Protein AF-A0A967K0R2-F1 (afdb_monomer_lite)

pLDDT: mean 94.37, std 5.06, range [75.94, 98.62]

Structure (mmCIF, N/CA/C/O backbone):
data_AF-A0A967K0R2-F1
#
_entry.id   AF-A0A967K0R2-F1
#
loop_
_atom_site.group_PDB
_atom_site.id
_atom_site.type_symbol
_atom_site.label_atom_id
_atom_site.label_alt_id
_atom_site.label_comp_id
_atom_site.label_asym_id
_atom_site.label_entity_id
_atom_site.label_seq_id
_atom_site.pdbx_PDB_ins_code
_atom_site.Cartn_x
_atom_site.Cartn_y
_atom_site.Cartn_z
_atom_site.occupancy
_atom_site.B_iso_or_equiv
_atom_site.auth_seq_id
_atom_site.auth_comp_id
_atom_site.auth_asym_id
_atom_site.auth_atom_id
_atom_site.pdbx_PDB_model_num
ATOM 1 N N . GLU A 1 1 ? -1.588 7.124 13.019 1.00 80.81 1 GLU A N 1
ATOM 2 C CA . GLU A 1 1 ? -2.148 6.408 14.191 1.00 80.81 1 GLU A CA 1
ATOM 3 C C . GLU A 1 1 ? -2.923 5.163 13.755 1.00 80.81 1 GLU A C 1
ATOM 5 O O . GLU A 1 1 ? -3.481 5.188 12.658 1.00 80.81 1 GLU A O 1
ATOM 10 N N . PRO A 1 2 ? -2.982 4.092 14.568 1.00 81.12 2 PRO A N 1
ATOM 11 C CA . PRO A 1 2 ? -3.672 2.844 14.221 1.00 81.12 2 PRO A CA 1
ATOM 12 C C . PRO A 1 2 ? -5.145 3.005 13.837 1.00 81.12 2 PRO A C 1
ATOM 14 O O . PRO A 1 2 ? -5.575 2.444 12.843 1.00 81.12 2 PRO A O 1
ATOM 17 N N . GLY A 1 3 ? -5.901 3.855 14.535 1.00 85.94 3 GLY A N 1
ATOM 18 C CA . GLY A 1 3 ? -7.310 4.117 14.215 1.00 85.94 3 GLY A CA 1
ATOM 19 C C . GLY A 1 3 ? -7.542 5.164 13.119 1.00 85.94 3 GLY A C 1
ATOM 20 O O . GLY A 1 3 ? -8.684 5.553 12.880 1.00 85.94 3 GLY A O 1
ATOM 21 N N . SER A 1 4 ? -6.484 5.673 12.478 1.00 92.38 4 SER A N 1
ATOM 22 C CA . SER A 1 4 ? -6.623 6.796 11.546 1.00 92.38 4 SER A CA 1
ATOM 23 C C . SER A 1 4 ? -7.412 6.415 10.295 1.00 92.38 4 SER A C 1
ATOM 25 O O . SER A 1 4 ? -7.278 5.318 9.747 1.00 92.38 4 SER A O 1
ATOM 27 N N . ARG A 1 5 ? -8.226 7.358 9.822 1.00 96.38 5 ARG A N 1
ATOM 28 C CA . ARG A 1 5 ? -8.976 7.241 8.577 1.00 96.38 5 ARG A CA 1
ATOM 29 C C . ARG A 1 5 ? -8.832 8.529 7.782 1.00 96.38 5 ARG A C 1
ATOM 31 O O . ARG A 1 5 ? -9.181 9.593 8.284 1.00 96.38 5 ARG A O 1
ATOM 38 N N . SER A 1 6 ? -8.336 8.435 6.554 1.00 95.31 6 SER A N 1
ATOM 39 C CA . SER A 1 6 ? -8.242 9.595 5.669 1.00 95.31 6 SER A CA 1
ATOM 40 C C . SER A 1 6 ? -9.613 9.985 5.111 1.00 95.31 6 SER A C 1
ATOM 42 O O . SER A 1 6 ? -10.550 9.179 5.094 1.00 95.31 6 SER A O 1
ATOM 44 N N . TRP A 1 7 ? -9.717 11.209 4.590 1.00 96.00 7 TRP A N 1
ATOM 45 C CA . TRP A 1 7 ? -10.929 11.698 3.924 1.00 96.00 7 TRP A CA 1
ATOM 46 C C . TRP A 1 7 ? -11.350 10.814 2.732 1.00 96.00 7 TRP A C 1
ATOM 48 O O . TRP A 1 7 ? -12.536 10.538 2.569 1.00 96.00 7 TRP A O 1
ATOM 58 N N . VAL A 1 8 ? -10.389 10.277 1.967 1.00 94.75 8 VAL A N 1
ATOM 59 C CA . VAL A 1 8 ? -10.657 9.332 0.860 1.00 94.75 8 VAL A CA 1
ATOM 60 C C . VAL A 1 8 ? -10.941 7.898 1.322 1.00 94.75 8 VAL A C 1
ATOM 62 O O . VAL A 1 8 ? -11.266 7.038 0.508 1.00 94.75 8 VAL A O 1
ATOM 65 N N . GLY A 1 9 ? -10.849 7.610 2.623 1.00 95.88 9 GLY A N 1
ATOM 66 C CA . GLY A 1 9 ? -11.209 6.313 3.196 1.00 95.88 9 GLY A CA 1
ATOM 67 C C . GLY A 1 9 ? -10.064 5.313 3.366 1.00 95.88 9 GLY A C 1
ATOM 68 O O . GLY A 1 9 ? -10.346 4.153 3.682 1.00 95.88 9 GLY A O 1
ATOM 69 N N . ALA A 1 10 ? -8.809 5.744 3.223 1.00 97.19 10 ALA A N 1
ATOM 70 C CA . ALA A 1 10 ? -7.646 4.956 3.633 1.00 97.19 10 ALA A CA 1
ATOM 71 C C . ALA A 1 10 ? -7.654 4.762 5.157 1.00 97.19 10 ALA A C 1
ATOM 73 O O . ALA A 1 10 ? -8.132 5.638 5.880 1.00 97.19 10 ALA A O 1
ATOM 74 N N . ARG A 1 11 ? -7.170 3.617 5.654 1.00 97.75 11 ARG A N 1
ATOM 75 C CA . ARG A 1 11 ? -7.234 3.253 7.079 1.00 97.75 11 ARG A CA 1
ATOM 76 C C . ARG A 1 11 ? -5.884 2.824 7.647 1.00 97.75 11 ARG A C 1
ATOM 78 O O . ARG A 1 11 ? -5.097 2.175 6.958 1.00 97.75 11 ARG A O 1
ATOM 85 N N . GLY A 1 12 ? -5.683 3.119 8.926 1.00 96.69 12 GLY A N 1
ATOM 86 C CA . GLY A 1 12 ? -4.619 2.589 9.775 1.00 96.69 12 GLY A CA 1
ATOM 87 C C . GLY A 1 12 ? -3.208 3.061 9.452 1.00 96.69 12 GLY A C 1
ATOM 88 O O . GLY A 1 12 ? -3.005 3.992 8.679 1.00 96.69 12 GLY A O 1
ATOM 89 N N . LEU A 1 13 ? -2.216 2.447 10.092 1.00 97.19 13 LEU A N 1
ATOM 90 C CA . LEU A 1 13 ? -0.817 2.895 10.067 1.00 97.19 13 LEU A CA 1
ATOM 91 C C . LEU A 1 13 ? -0.241 3.092 8.658 1.00 97.19 13 LEU A C 1
ATOM 93 O O . LEU A 1 13 ? 0.380 4.112 8.387 1.00 97.19 13 LEU A O 1
ATOM 97 N N . MET A 1 14 ? -0.487 2.140 7.766 1.00 97.62 14 MET A N 1
ATOM 98 C CA . MET A 1 14 ? -0.006 2.123 6.388 1.00 97.62 14 MET A CA 1
ATOM 99 C C . MET A 1 14 ? -0.979 2.779 5.401 1.00 97.62 14 MET A C 1
ATOM 101 O O . MET A 1 14 ? -0.722 2.766 4.200 1.00 97.62 14 MET A O 1
ATOM 105 N N . GLN A 1 15 ? -2.083 3.363 5.885 1.00 97.75 15 GLN A N 1
ATOM 106 C CA . GLN A 1 15 ? -3.084 4.055 5.064 1.00 97.75 15 GLN A CA 1
ATOM 107 C C . GLN A 1 15 ? -3.585 3.189 3.894 1.00 97.75 15 GLN A C 1
ATOM 109 O O . GLN A 1 15 ? -3.563 3.581 2.729 1.00 97.75 15 GLN A O 1
ATOM 114 N N . ILE A 1 16 ? -4.075 1.992 4.213 1.00 97.94 16 ILE A N 1
ATOM 115 C CA . ILE A 1 16 ? -4.555 1.027 3.222 1.00 97.94 16 ILE A CA 1
ATOM 116 C C . ILE A 1 16 ? -6.024 1.270 2.889 1.00 97.94 16 ILE A C 1
ATOM 118 O O . ILE A 1 16 ? -6.876 1.408 3.771 1.00 97.94 16 ILE A O 1
ATOM 122 N N . MET A 1 17 ? -6.342 1.272 1.596 1.00 97.56 17 MET A N 1
ATOM 123 C CA . MET A 1 17 ? -7.725 1.269 1.127 1.00 97.56 17 MET A CA 1
ATOM 124 C C . MET A 1 17 ? -8.368 -0.102 1.389 1.00 97.56 17 MET A C 1
ATOM 126 O O . MET A 1 17 ? -7.758 -1.129 1.080 1.00 97.56 17 MET A O 1
ATOM 130 N N . PRO A 1 18 ? -9.636 -0.176 1.839 1.00 97.06 18 PRO A N 1
ATOM 131 C CA . PRO A 1 18 ? -10.317 -1.459 2.034 1.00 97.06 18 PRO A CA 1
ATOM 132 C C . PRO A 1 18 ? -10.335 -2.356 0.787 1.00 97.06 18 PRO A C 1
ATOM 134 O O . PRO A 1 18 ? -10.281 -3.578 0.898 1.00 97.06 18 PRO A O 1
ATOM 137 N N . ARG A 1 19 ? -10.392 -1.762 -0.415 1.00 97.06 19 ARG A N 1
ATOM 138 C CA . ARG A 1 19 ? -10.287 -2.502 -1.683 1.00 97.06 19 ARG A CA 1
ATOM 139 C C . ARG A 1 19 ? -8.902 -3.130 -1.862 1.00 97.06 19 ARG A C 1
ATOM 141 O O . AR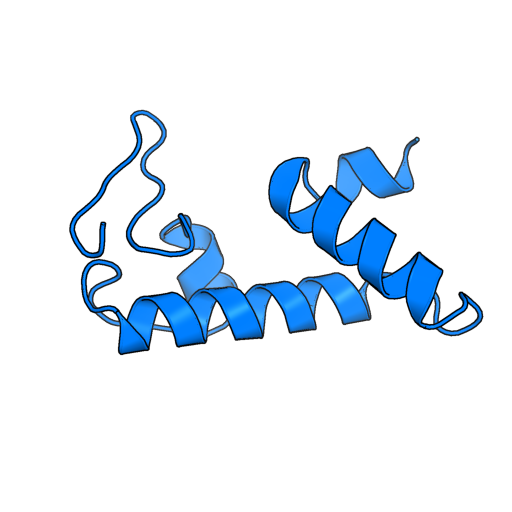G A 1 19 ? -8.831 -4.289 -2.254 1.00 97.06 19 ARG A O 1
ATOM 148 N N . THR A 1 20 ? -7.840 -2.393 -1.544 1.00 97.25 20 THR A N 1
ATOM 149 C CA . THR A 1 20 ? -6.453 -2.866 -1.621 1.00 97.25 20 THR A CA 1
ATOM 150 C C . THR A 1 20 ? -6.217 -4.048 -0.687 1.00 97.25 20 THR A C 1
ATOM 152 O O . THR A 1 20 ? -5.687 -5.060 -1.127 1.00 97.25 20 THR A O 1
ATOM 155 N N . ALA A 1 21 ? -6.696 -3.981 0.561 1.00 98.00 21 ALA A N 1
ATOM 156 C CA . ALA A 1 21 ? -6.591 -5.101 1.502 1.00 98.00 21 ALA A CA 1
ATOM 157 C C . ALA A 1 21 ? -7.244 -6.385 0.955 1.00 98.00 21 ALA A C 1
ATOM 159 O O . ALA A 1 21 ? -6.627 -7.450 0.964 1.00 98.00 21 ALA A O 1
ATOM 160 N N . ARG A 1 22 ? -8.453 -6.270 0.382 1.00 97.62 22 ARG A N 1
ATOM 161 C CA . ARG A 1 22 ? -9.143 -7.403 -0.259 1.00 97.62 22 ARG A CA 1
ATOM 162 C C . ARG A 1 22 ? -8.380 -7.956 -1.459 1.00 97.62 22 ARG A C 1
ATOM 164 O O . ARG A 1 22 ? -8.331 -9.167 -1.631 1.00 97.62 22 ARG A O 1
ATOM 171 N N . GLN A 1 23 ? -7.780 -7.087 -2.269 1.00 96.31 23 GLN A N 1
ATOM 172 C CA . GLN A 1 23 ? -7.007 -7.482 -3.447 1.00 96.31 23 GLN A CA 1
ATOM 173 C C . GLN A 1 23 ? -5.801 -8.360 -3.092 1.00 96.31 23 GLN A C 1
ATOM 175 O O . GLN A 1 23 ? -5.445 -9.240 -3.868 1.00 96.31 23 GLN A O 1
ATOM 180 N N . VAL A 1 24 ? -5.206 -8.154 -1.914 1.00 97.75 24 VAL A N 1
ATOM 181 C CA . VAL A 1 24 ? -4.075 -8.952 -1.408 1.00 97.75 24 VAL A CA 1
ATOM 182 C C . VAL A 1 24 ? -4.493 -10.028 -0.395 1.00 97.75 24 VAL A C 1
ATOM 184 O O . VAL A 1 24 ? -3.663 -10.591 0.329 1.00 97.75 24 VAL A O 1
ATOM 187 N N . GLY A 1 25 ? -5.796 -10.320 -0.332 1.00 97.94 25 GLY A N 1
ATOM 188 C CA . GLY A 1 25 ? -6.358 -11.390 0.488 1.00 97.94 25 GLY A CA 1
ATOM 189 C C . GLY A 1 25 ? -6.248 -11.157 1.995 1.00 97.94 25 GLY A C 1
ATOM 190 O O . GLY A 1 25 ? -6.207 -12.125 2.750 1.00 97.94 25 GLY A O 1
ATOM 191 N N . VAL A 1 26 ? -6.165 -9.902 2.448 1.00 98.12 26 VAL A N 1
ATOM 192 C CA . VAL A 1 26 ? -6.200 -9.562 3.876 1.00 98.12 26 VAL A CA 1
ATOM 193 C C . VAL A 1 26 ? -7.597 -9.090 4.255 1.00 98.12 26 VAL A C 1
ATOM 195 O O . VAL A 1 26 ? -8.137 -8.135 3.694 1.00 98.12 26 VAL A O 1
ATOM 198 N N . THR A 1 27 ? -8.174 -9.775 5.234 1.00 96.31 27 THR A N 1
ATOM 199 C CA . THR A 1 27 ? -9.466 -9.468 5.847 1.00 96.31 27 THR A CA 1
ATOM 200 C C . THR A 1 27 ? -9.267 -9.126 7.318 1.00 96.31 27 THR A C 1
ATOM 202 O O . THR A 1 27 ? -8.316 -9.604 7.931 1.00 96.31 27 THR A O 1
ATOM 205 N N . GLY A 1 28 ? -10.183 -8.354 7.895 1.00 95.50 28 GLY A N 1
ATOM 206 C CA . GLY A 1 28 ? -10.122 -7.938 9.296 1.00 95.50 28 GLY A CA 1
ATOM 207 C C . GLY A 1 28 ? -10.264 -6.428 9.446 1.00 95.50 28 GLY A C 1
ATOM 208 O O . GLY A 1 28 ? -10.545 -5.719 8.473 1.00 95.50 28 GLY A O 1
ATOM 209 N N . ASP A 1 29 ? -10.089 -5.945 10.672 1.00 97.00 29 ASP A N 1
ATOM 210 C CA . ASP A 1 29 ? -10.121 -4.516 10.953 1.00 97.00 29 ASP A CA 1
ATOM 211 C C . ASP A 1 29 ? -8.805 -3.856 10.526 1.00 97.00 29 ASP A C 1
ATOM 213 O O . ASP A 1 29 ? -7.741 -4.161 11.044 1.00 97.00 29 ASP A O 1
ATOM 217 N N . LEU A 1 30 ? -8.870 -2.910 9.590 1.00 97.44 30 LEU A N 1
ATOM 218 C CA . LEU A 1 30 ? -7.696 -2.134 9.180 1.00 97.44 30 LEU A CA 1
ATOM 219 C C . LEU A 1 30 ? -7.265 -1.088 10.220 1.00 97.44 30 LEU A C 1
ATOM 221 O O . LEU A 1 30 ? -6.235 -0.453 10.005 1.00 97.44 30 LEU A O 1
ATOM 225 N N . GLY A 1 31 ? -8.037 -0.881 11.290 1.00 96.69 31 GLY A N 1
ATOM 226 C CA . GLY A 1 31 ? -7.622 -0.117 12.467 1.00 96.69 31 GLY A CA 1
ATOM 227 C C . GLY A 1 31 ? -6.674 -0.885 13.397 1.00 96.69 31 GLY A C 1
ATOM 228 O O . GLY A 1 31 ? -5.929 -0.267 14.160 1.00 96.69 31 GLY A O 1
ATOM 229 N N . ASP A 1 32 ? -6.661 -2.219 13.309 1.00 97.56 32 ASP A N 1
ATOM 230 C CA . ASP A 1 32 ? -5.710 -3.068 14.023 1.00 97.56 32 ASP A CA 1
ATOM 231 C C . ASP A 1 32 ? -4.313 -2.965 13.369 1.00 97.56 32 ASP A C 1
ATOM 233 O O . ASP A 1 32 ? -4.182 -3.225 12.165 1.00 97.56 32 ASP A O 1
ATOM 237 N N . PRO A 1 33 ? -3.258 -2.579 14.120 1.00 97.69 33 PRO A N 1
ATOM 238 C CA . PRO A 1 33 ? -1.905 -2.437 13.589 1.00 97.69 33 PRO A CA 1
ATOM 239 C C . PRO A 1 33 ? -1.404 -3.663 12.830 1.00 97.69 33 PRO A C 1
ATOM 241 O O . PRO A 1 33 ? -0.817 -3.514 11.759 1.00 97.69 33 PRO A O 1
ATOM 244 N N . GLU A 1 34 ? -1.636 -4.864 13.360 1.00 98.00 34 GLU A N 1
ATOM 245 C CA . GLU A 1 34 ? -1.103 -6.092 12.776 1.00 98.00 34 GLU A CA 1
ATOM 246 C C . GLU A 1 34 ? -1.760 -6.387 11.425 1.00 98.00 34 GLU A C 1
ATOM 248 O O . GLU A 1 34 ? -1.077 -6.604 10.419 1.00 98.00 34 GLU A O 1
ATOM 253 N N . THR A 1 35 ? -3.090 -6.323 11.376 1.00 98.12 35 THR A N 1
ATOM 254 C CA . THR A 1 35 ? -3.871 -6.492 10.148 1.00 98.12 35 THR A CA 1
ATOM 255 C C . THR A 1 35 ? -3.484 -5.448 9.102 1.00 98.12 35 THR A C 1
ATOM 257 O O . THR A 1 35 ? -3.306 -5.773 7.923 1.00 98.12 35 THR A O 1
ATOM 260 N N . ASN A 1 36 ? -3.308 -4.193 9.522 1.00 98.44 36 ASN A N 1
ATOM 261 C CA . ASN A 1 36 ? -2.959 -3.094 8.633 1.00 98.44 36 ASN A CA 1
ATOM 262 C C . ASN A 1 36 ? -1.550 -3.235 8.038 1.00 98.44 36 ASN A C 1
ATOM 264 O O . ASN A 1 36 ? -1.381 -3.097 6.825 1.00 98.44 36 ASN A O 1
ATOM 268 N N . ILE A 1 37 ? -0.561 -3.577 8.871 1.00 98.31 37 ILE A N 1
ATOM 269 C CA . ILE A 1 37 ? 0.820 -3.814 8.434 1.00 98.31 37 ILE A CA 1
ATOM 270 C C . ILE A 1 37 ? 0.876 -5.006 7.480 1.00 98.31 37 ILE A C 1
ATOM 272 O O . ILE A 1 37 ? 1.489 -4.926 6.416 1.00 98.31 37 ILE A O 1
ATOM 276 N N . ARG A 1 38 ? 0.170 -6.095 7.801 1.00 98.62 38 ARG A N 1
ATOM 277 C CA . ARG A 1 38 ? 0.085 -7.274 6.933 1.00 98.62 38 ARG A CA 1
ATOM 278 C C . ARG A 1 38 ? -0.494 -6.932 5.559 1.00 98.62 38 ARG A C 1
ATOM 280 O O . ARG A 1 38 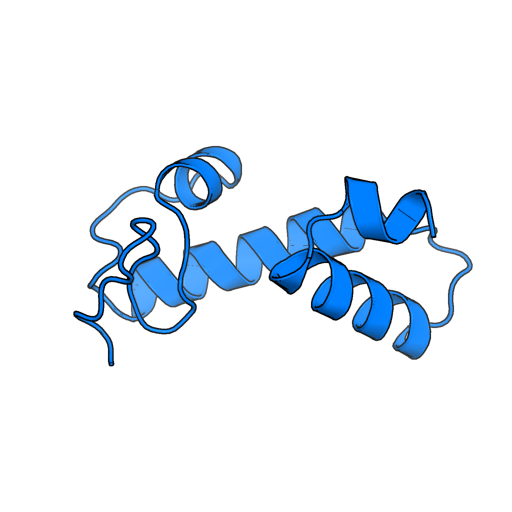? 0.032 -7.396 4.548 1.00 98.62 38 ARG A O 1
ATOM 287 N N . ALA A 1 39 ? -1.552 -6.120 5.509 1.00 98.44 39 ALA A N 1
ATOM 288 C CA . ALA A 1 39 ? -2.133 -5.657 4.250 1.00 98.44 39 ALA A CA 1
ATOM 289 C C . ALA A 1 39 ? -1.152 -4.789 3.449 1.00 98.44 39 ALA A C 1
ATOM 291 O O . ALA A 1 39 ? -1.006 -4.995 2.245 1.00 98.44 39 ALA A O 1
ATOM 292 N N . GLY A 1 40 ? -0.458 -3.852 4.101 1.00 98.12 40 GLY A N 1
ATOM 293 C CA . GLY A 1 40 ? 0.480 -2.965 3.416 1.00 98.12 40 GLY A CA 1
ATOM 294 C C . GLY A 1 40 ? 1.738 -3.662 2.913 1.00 98.12 40 GLY A C 1
ATOM 295 O O . GLY A 1 40 ? 2.125 -3.433 1.771 1.00 98.12 40 GLY A O 1
ATOM 296 N N . VAL A 1 41 ? 2.319 -4.583 3.685 1.00 98.31 41 VAL A N 1
ATOM 297 C CA . VAL A 1 41 ? 3.472 -5.385 3.238 1.00 98.31 41 VAL A CA 1
ATOM 298 C C . VAL A 1 41 ? 3.097 -6.279 2.057 1.00 98.31 41 VAL A C 1
ATOM 300 O O . VAL A 1 41 ? 3.816 -6.299 1.062 1.00 98.31 41 VAL A O 1
ATOM 303 N N . ARG A 1 42 ? 1.943 -6.959 2.104 1.00 98.44 42 ARG A N 1
ATOM 304 C CA . ARG A 1 42 ? 1.469 -7.751 0.955 1.00 98.44 42 ARG A CA 1
ATOM 305 C C . ARG A 1 42 ? 1.181 -6.892 -0.273 1.00 98.44 42 ARG A C 1
ATOM 307 O O . ARG A 1 42 ? 1.359 -7.355 -1.393 1.00 98.44 42 ARG A O 1
ATOM 314 N N . TYR A 1 43 ? 0.729 -5.655 -0.083 1.00 98.25 43 TYR A N 1
ATOM 315 C CA . TYR A 1 43 ? 0.516 -4.740 -1.198 1.00 98.25 43 TYR A CA 1
ATOM 316 C C . TYR A 1 43 ? 1.825 -4.220 -1.796 1.00 98.25 43 TYR A C 1
ATOM 318 O O . TYR A 1 43 ? 1.929 -4.143 -3.016 1.00 98.25 43 TYR A O 1
ATOM 326 N N . LEU A 1 44 ? 2.838 -3.934 -0.975 1.00 98.00 44 LEU A N 1
ATOM 327 C CA . LEU A 1 44 ? 4.186 -3.615 -1.455 1.00 98.00 44 LEU A CA 1
ATOM 328 C C . LEU A 1 44 ? 4.783 -4.773 -2.261 1.00 98.00 44 LEU A C 1
ATOM 330 O O . LEU A 1 44 ? 5.320 -4.540 -3.338 1.00 98.00 44 LEU A O 1
ATOM 334 N N . ASP A 1 45 ? 4.633 -6.008 -1.783 1.00 97.06 45 ASP A N 1
ATOM 335 C CA . ASP A 1 45 ? 5.074 -7.211 -2.498 1.00 97.06 45 ASP A CA 1
ATOM 336 C C . ASP A 1 45 ? 4.356 -7.358 -3.850 1.00 97.06 45 ASP A C 1
ATOM 338 O O . ASP A 1 45 ? 4.982 -7.447 -4.904 1.00 97.06 45 ASP A O 1
ATOM 342 N N . TRP A 1 46 ? 3.028 -7.213 -3.839 1.00 97.00 46 TRP A N 1
ATOM 343 C CA . TRP A 1 46 ? 2.207 -7.212 -5.049 1.00 97.00 46 TRP A CA 1
ATOM 344 C C . TRP A 1 46 ? 2.620 -6.114 -6.047 1.00 97.00 46 TRP A C 1
ATOM 346 O O . TRP A 1 46 ? 2.586 -6.335 -7.257 1.00 97.00 46 TRP A O 1
ATOM 356 N N . LEU A 1 47 ? 3.002 -4.923 -5.580 1.00 96.75 47 LEU A N 1
ATOM 357 C CA . LEU A 1 47 ? 3.505 -3.847 -6.440 1.00 96.75 47 LEU A CA 1
ATOM 358 C C . LEU A 1 47 ? 4.901 -4.153 -6.986 1.00 96.75 47 LEU A C 1
ATOM 360 O O . LEU A 1 47 ? 5.148 -3.933 -8.166 1.00 96.75 47 LEU A O 1
ATOM 364 N N . ARG A 1 48 ? 5.798 -4.689 -6.160 1.00 95.50 48 ARG A N 1
ATOM 365 C CA . ARG A 1 48 ? 7.157 -5.055 -6.566 1.00 95.50 48 ARG A CA 1
ATOM 366 C C . ARG A 1 48 ? 7.158 -6.066 -7.710 1.00 95.50 48 ARG A C 1
ATOM 368 O O . ARG A 1 48 ? 7.955 -5.934 -8.638 1.00 95.50 48 ARG A O 1
ATOM 375 N N . ASP A 1 49 ? 6.244 -7.032 -7.687 1.00 94.00 49 ASP A N 1
ATOM 376 C CA . ASP A 1 49 ? 6.095 -8.066 -8.726 1.00 94.00 49 ASP A CA 1
ATOM 377 C C . ASP A 1 49 ? 5.591 -7.520 -10.075 1.00 94.00 49 ASP A C 1
ATOM 379 O O . ASP A 1 49 ? 5.502 -8.246 -11.060 1.00 94.00 49 ASP A O 1
ATOM 383 N N . ARG A 1 50 ? 5.241 -6.230 -10.137 1.00 91.69 50 ARG A N 1
ATOM 384 C CA . ARG A 1 50 ? 4.781 -5.540 -11.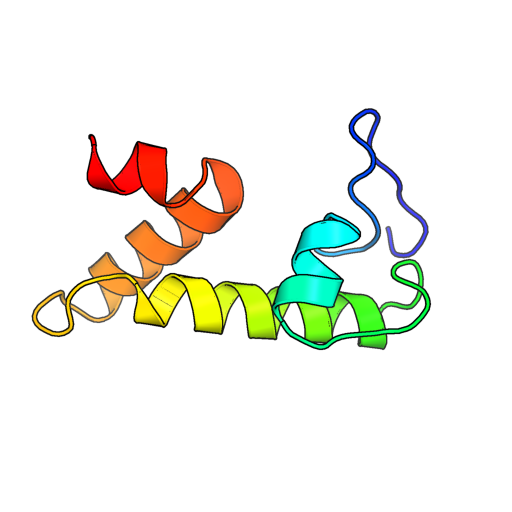351 1.00 91.69 50 ARG A CA 1
ATOM 385 C C . ARG A 1 50 ? 5.864 -4.735 -12.052 1.00 91.69 50 ARG A C 1
ATOM 387 O O . ARG A 1 50 ? 5.577 -4.192 -13.119 1.00 91.69 50 ARG A O 1
ATOM 394 N N . PHE A 1 51 ? 7.051 -4.639 -11.479 1.00 90.38 51 PHE A N 1
ATOM 395 C CA . PHE A 1 51 ? 8.191 -3.975 -12.098 1.00 90.38 51 PHE A CA 1
ATOM 396 C C . PHE A 1 51 ? 9.189 -5.015 -12.595 1.00 90.38 51 PHE A C 1
ATOM 398 O O . PHE A 1 51 ? 9.262 -6.110 -12.033 1.00 90.38 51 PHE A O 1
ATOM 405 N N . GLU A 1 52 ? 9.896 -4.672 -13.670 1.00 86.12 52 GLU A N 1
ATOM 406 C CA . GLU A 1 52 ? 10.786 -5.583 -14.388 1.00 86.12 52 GLU A CA 1
ATOM 407 C C . GLU A 1 52 ? 11.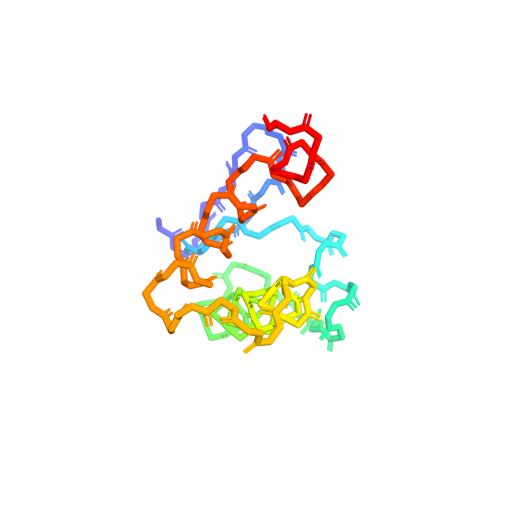889 -6.135 -13.471 1.00 86.12 52 GLU A C 1
ATOM 409 O O . GLU A 1 52 ? 12.319 -5.490 -12.508 1.00 86.12 52 GLU A O 1
ATOM 414 N N . GLU A 1 53 ? 12.295 -7.379 -13.723 1.00 83.44 53 GLU A N 1
ATOM 415 C CA . GLU A 1 53 ? 13.263 -8.087 -12.878 1.00 83.44 53 GLU A CA 1
ATOM 416 C C . GLU A 1 53 ? 14.718 -7.697 -13.165 1.00 83.44 53 GLU A C 1
ATOM 418 O O . GLU A 1 53 ? 15.584 -7.957 -12.332 1.00 83.44 53 GLU A O 1
ATOM 423 N N . ASP A 1 54 ? 14.984 -7.077 -14.314 1.00 90.44 54 ASP A N 1
ATOM 424 C CA . ASP A 1 54 ? 16.292 -6.567 -14.735 1.00 90.44 54 ASP A CA 1
ATOM 425 C C . ASP A 1 54 ? 16.639 -5.208 -14.106 1.00 90.44 54 ASP A C 1
ATOM 427 O O . ASP A 1 54 ? 17.810 -4.815 -14.086 1.00 90.44 54 ASP A O 1
ATOM 431 N N . LEU A 1 55 ? 15.652 -4.520 -13.522 1.00 92.06 55 LEU A N 1
ATOM 432 C CA . LEU A 1 55 ? 15.885 -3.359 -12.673 1.00 92.06 55 LEU A CA 1
ATOM 433 C C . LEU A 1 55 ? 16.792 -3.721 -11.499 1.00 92.06 55 LEU A C 1
ATOM 435 O O . LEU A 1 55 ? 16.651 -4.766 -10.853 1.00 92.06 55 LEU A O 1
ATOM 439 N N . SER A 1 56 ? 17.677 -2.790 -11.141 1.00 95.12 56 SER A N 1
ATOM 440 C CA . SER A 1 56 ? 18.436 -2.925 -9.905 1.00 95.12 56 SER A CA 1
ATOM 441 C C . SER A 1 56 ? 17.482 -3.027 -8.707 1.00 95.12 56 SER A C 1
ATOM 443 O O . SER A 1 56 ? 16.381 -2.470 -8.706 1.00 95.12 56 SER A O 1
ATOM 445 N N . VAL A 1 57 ? 17.912 -3.707 -7.639 1.00 93.25 57 VAL A N 1
ATOM 446 C CA . VAL A 1 57 ? 17.110 -3.832 -6.406 1.00 93.25 57 VAL A CA 1
ATOM 447 C C . VAL A 1 57 ? 16.688 -2.456 -5.870 1.00 93.25 57 VAL A C 1
ATOM 449 O O . VAL A 1 57 ? 15.572 -2.302 -5.375 1.00 93.25 57 VAL A O 1
ATOM 452 N N . GLN A 1 58 ? 17.563 -1.453 -5.997 1.00 96.00 58 GLN A N 1
ATOM 453 C CA . GLN A 1 58 ? 17.287 -0.084 -5.565 1.00 96.00 58 GLN A CA 1
ATOM 454 C C . GLN A 1 58 ? 16.212 0.574 -6.432 1.00 96.00 58 GLN A C 1
ATOM 456 O O . GLN A 1 58 ? 15.243 1.097 -5.889 1.00 96.00 58 GLN A O 1
ATOM 461 N N . ASP A 1 59 ? 16.325 0.492 -7.757 1.00 95.00 59 ASP A N 1
ATOM 462 C CA . ASP A 1 59 ? 15.345 1.098 -8.664 1.00 95.00 59 ASP A CA 1
ATOM 463 C C . ASP A 1 59 ? 13.983 0.428 -8.522 1.00 95.00 59 ASP A C 1
ATOM 465 O O . ASP A 1 59 ? 12.963 1.101 -8.374 1.00 95.00 59 ASP A O 1
ATOM 469 N N . ARG A 1 60 ? 13.958 -0.907 -8.445 1.00 95.25 60 ARG A N 1
ATOM 470 C CA . ARG A 1 60 ? 12.725 -1.665 -8.220 1.00 95.25 60 ARG A CA 1
ATOM 471 C C . ARG A 1 60 ? 12.054 -1.280 -6.902 1.00 95.25 60 ARG A C 1
ATOM 473 O O . ARG A 1 60 ? 10.826 -1.181 -6.845 1.00 95.25 60 ARG A O 1
ATOM 480 N N . MET A 1 61 ? 12.829 -1.015 -5.849 1.00 95.25 61 MET A N 1
ATOM 481 C CA . MET A 1 61 ? 12.308 -0.482 -4.588 1.00 95.25 61 MET A CA 1
ATOM 482 C C . MET A 1 61 ? 11.726 0.927 -4.769 1.00 95.25 61 MET A C 1
ATOM 484 O O . MET A 1 61 ? 10.615 1.177 -4.300 1.00 95.25 61 MET A O 1
ATOM 488 N N . TRP A 1 62 ? 12.413 1.829 -5.476 1.00 95.50 62 TRP A N 1
ATOM 489 C CA . TRP A 1 62 ? 11.915 3.185 -5.726 1.00 95.50 62 TRP A CA 1
ATOM 490 C C . TRP A 1 62 ? 10.624 3.198 -6.539 1.00 95.50 62 TRP A C 1
ATOM 492 O O . TRP A 1 62 ? 9.668 3.861 -6.137 1.00 95.50 62 TRP A O 1
ATOM 502 N N . PHE A 1 63 ? 10.538 2.404 -7.606 1.00 96.06 63 PHE A N 1
ATOM 503 C CA . PHE A 1 63 ? 9.308 2.251 -8.383 1.00 96.06 63 PHE A CA 1
ATOM 504 C C . PHE A 1 63 ? 8.169 1.660 -7.552 1.00 96.06 63 PHE A C 1
ATOM 506 O O . PHE A 1 63 ? 7.036 2.136 -7.625 1.00 96.06 63 PHE A O 1
ATOM 513 N N . THR A 1 64 ? 8.464 0.676 -6.698 1.00 96.75 64 THR A N 1
ATOM 514 C CA . THR A 1 64 ? 7.472 0.093 -5.782 1.00 96.75 64 THR A CA 1
ATOM 515 C C . THR A 1 64 ? 6.914 1.147 -4.824 1.00 96.75 64 THR A C 1
ATOM 517 O O . THR A 1 64 ? 5.697 1.244 -4.657 1.00 96.75 64 THR A O 1
ATOM 520 N N . LEU A 1 65 ? 7.778 1.971 -4.222 1.00 96.69 65 LEU A N 1
ATOM 521 C CA . LEU A 1 65 ? 7.369 3.048 -3.316 1.00 96.69 65 LEU A CA 1
ATOM 522 C C . LEU A 1 65 ? 6.604 4.158 -4.048 1.00 96.69 65 LEU A C 1
ATOM 524 O O . LEU A 1 65 ? 5.573 4.620 -3.554 1.00 96.69 65 LEU A O 1
ATOM 528 N N . ALA A 1 66 ? 7.054 4.542 -5.244 1.00 96.56 66 ALA A N 1
ATOM 529 C CA . ALA A 1 66 ? 6.349 5.499 -6.089 1.00 96.56 66 ALA A CA 1
ATOM 530 C C . ALA A 1 66 ? 4.941 4.991 -6.425 1.00 96.56 66 ALA A C 1
ATOM 532 O O . ALA A 1 66 ? 3.958 5.710 -6.258 1.00 96.56 66 ALA A O 1
ATOM 533 N N . ALA A 1 67 ? 4.813 3.720 -6.804 1.00 96.56 67 ALA A N 1
ATOM 534 C CA . ALA A 1 67 ? 3.537 3.111 -7.156 1.00 96.56 67 ALA A CA 1
ATOM 535 C C . ALA A 1 67 ? 2.617 2.889 -5.954 1.00 96.56 67 ALA A C 1
ATOM 537 O O . ALA A 1 67 ? 1.394 2.909 -6.107 1.00 96.56 67 ALA A O 1
ATOM 538 N N . TYR A 1 68 ? 3.180 2.716 -4.758 1.00 96.25 68 TYR A N 1
ATOM 539 C CA . TYR A 1 68 ? 2.410 2.670 -3.520 1.00 96.25 68 TYR A CA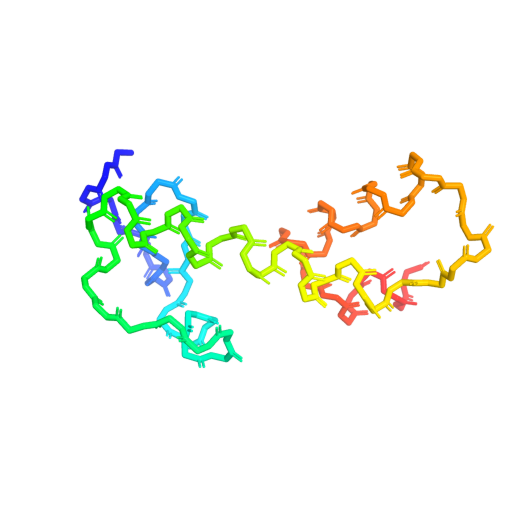 1
ATOM 540 C C . TYR A 1 68 ? 1.677 3.993 -3.272 1.00 96.25 68 TYR A C 1
ATOM 542 O O . TYR A 1 68 ? 0.529 3.985 -2.829 1.00 96.25 68 TYR A O 1
ATOM 550 N N . ASN A 1 69 ? 2.319 5.122 -3.591 1.00 94.94 69 ASN A N 1
ATOM 551 C CA . ASN A 1 69 ? 1.750 6.455 -3.408 1.00 94.94 69 ASN A CA 1
ATOM 552 C C . ASN A 1 69 ? 0.897 6.927 -4.601 1.00 94.94 69 ASN A C 1
ATOM 554 O O . ASN A 1 69 ? -0.224 7.388 -4.401 1.00 94.94 69 ASN A O 1
ATOM 558 N N . ALA A 1 70 ? 1.412 6.800 -5.826 1.00 92.69 70 ALA A N 1
ATOM 559 C CA . ALA A 1 70 ? 0.822 7.370 -7.040 1.00 92.69 70 ALA A CA 1
ATOM 560 C C . ALA A 1 70 ? -0.012 6.369 -7.860 1.00 92.69 70 ALA A C 1
ATOM 562 O O . ALA A 1 70 ? -0.780 6.776 -8.731 1.00 92.69 70 ALA A O 1
ATOM 563 N N . GLY A 1 71 ? 0.104 5.069 -7.577 1.00 91.19 71 GLY A N 1
ATOM 564 C CA . GLY A 1 71 ? -0.499 3.991 -8.359 1.00 91.19 71 GLY A CA 1
ATOM 565 C C . GLY A 1 71 ? 0.421 3.464 -9.467 1.00 91.19 71 GLY A C 1
ATOM 566 O O . GLY A 1 71 ? 1.105 4.220 -10.149 1.00 91.19 71 GLY A O 1
ATOM 567 N N . ALA A 1 72 ? 0.413 2.143 -9.675 1.00 87.31 72 ALA A N 1
ATOM 568 C CA . ALA A 1 72 ? 1.315 1.471 -10.619 1.00 87.31 72 ALA A CA 1
ATOM 569 C C . ALA A 1 72 ? 1.102 1.847 -12.096 1.00 87.31 72 ALA A C 1
ATOM 571 O O . ALA A 1 72 ? 2.055 1.786 -12.861 1.00 87.31 72 ALA A O 1
ATOM 572 N N . GLY A 1 73 ? -0.119 2.218 -12.500 1.00 86.81 73 GLY A N 1
ATOM 573 C CA . GLY A 1 73 ? -0.388 2.677 -13.871 1.00 86.81 73 GLY A CA 1
ATOM 574 C C . GLY A 1 73 ? 0.365 3.969 -14.178 1.00 86.81 73 GLY A C 1
ATOM 575 O O . GLY A 1 73 ? 1.200 3.993 -15.070 1.00 86.81 73 GLY A O 1
ATOM 576 N N . HIS A 1 74 ? 0.181 4.990 -13.336 1.00 86.88 74 HIS A N 1
ATOM 577 C CA . HIS A 1 74 ? 0.848 6.283 -13.501 1.00 86.88 74 HIS A CA 1
ATOM 578 C C . HIS A 1 74 ? 2.377 6.190 -13.485 1.00 86.88 74 HIS A C 1
ATOM 580 O O . HIS A 1 74 ? 3.033 6.955 -14.174 1.00 86.88 74 HIS A O 1
ATOM 586 N N . VAL A 1 75 ? 2.945 5.270 -12.701 1.00 88.12 75 VAL A N 1
ATOM 587 C CA . VAL A 1 75 ? 4.403 5.087 -12.626 1.00 88.12 75 VAL A CA 1
ATOM 588 C C . VAL A 1 75 ? 4.970 4.380 -13.859 1.00 88.12 75 VAL A C 1
ATOM 590 O O . VAL A 1 75 ? 6.124 4.608 -14.190 1.00 88.12 75 VAL A O 1
ATOM 593 N N . ARG A 1 76 ? 4.188 3.531 -14.537 1.00 83.75 76 ARG A N 1
ATOM 594 C CA . ARG A 1 76 ? 4.612 2.879 -15.789 1.00 83.75 76 ARG A CA 1
ATOM 595 C C . ARG A 1 76 ? 4.462 3.776 -17.015 1.00 83.75 76 ARG A C 1
ATOM 597 O O . ARG A 1 76 ? 5.173 3.567 -17.988 1.00 83.75 76 ARG A O 1
ATOM 604 N N . ASP A 1 77 ? 3.515 4.708 -16.975 1.00 79.81 77 ASP A N 1
ATOM 605 C CA . ASP A 1 77 ? 3.241 5.632 -18.081 1.00 79.81 77 ASP A CA 1
ATOM 606 C C . ASP A 1 77 ? 4.190 6.850 -18.097 1.00 79.81 77 ASP A C 1
ATOM 608 O O . ASP A 1 77 ? 4.194 7.599 -19.075 1.00 79.81 77 ASP A O 1
ATOM 612 N N . ALA A 1 78 ? 4.940 7.073 -17.011 1.00 75.94 78 ALA A N 1
ATOM 613 C CA . ALA A 1 78 ? 5.880 8.184 -16.828 1.00 75.94 78 ALA A CA 1
ATOM 614 C C . ALA A 1 78 ? 7.262 7.883 -17.422 1.00 75.94 78 ALA A C 1
ATOM 616 O O . ALA A 1 78 ? 7.849 8.826 -18.001 1.00 75.94 78 ALA A O 1
#

Secondary structure (DSSP, 8-state):
-TT-B-TT--BTTTTB-HHHHHHTT--S-TTSHHHHHHHHHHHHHHHHTTS-TTS-HHHHHHHHHHHHHH-HHHHHH-

Sequence (78 aa):
EPGSRSWVGARGLMQIMPRTARQVGVTGDLGDPETNIRAGVRYLDWLRDRFEEDLSVQDRMWFTLAAYNAGAGHVRDA

Radius of gyration: 13.01 Å; chains: 1; bou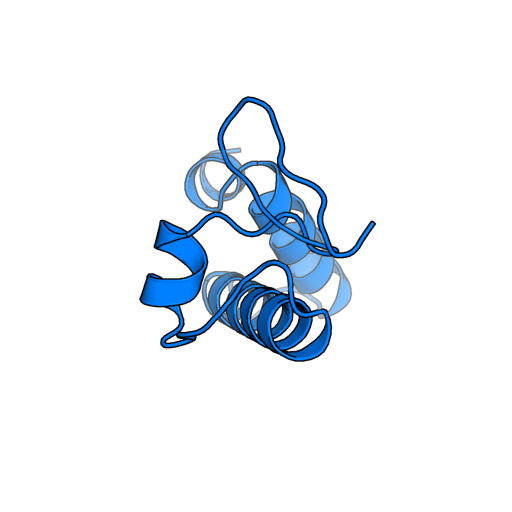nding box: 30×23×32 Å

Foldseek 3Di:
DLQDADPVGQHGDLRHHPVQLVVLPQDDDSSDNVSVVVSNVSSLVVLLVVDDPPDDPVVSNVLSVVCSPPNNVVSVVD